Protein AF-A0A5K1HB16-F1 (afdb_monomer)

Sequence (96 aa):
PRHHLHVRPDHLGQDLHDAGRQGHRGHHSILPQGHFQKLAATASLSISYLEIYNEQINDLLQEGAVNLKIVDEQVVGLSQCPVRDIEEALDLLQEG

Nearest PDB structures (foldseek):
  7a40-assembly1_A  TM=9.386E-01  e=5.947E-03  Caenorhabditis elegans

Mean predicted aligned error: 15.97 Å

Solvent-accessible surface area (backbone atoms only — not comparable to full-atom values): 6867 Å² total; per-residue (Å²): 142,85,82,85,89,84,88,81,90,82,85,82,83,88,83,89,83,91,79,82,90,81,94,72,96,68,86,77,79,80,69,81,81,82,77,83,68,84,66,57,99,83,65,85,48,65,50,67,53,70,49,78,54,95,92,30,33,29,38,41,82,40,92,88,48,59,64,47,46,78,54,95,94,35,63,56,88,60,63,72,47,74,41,95,50,70,65,60,47,52,51,56,66,70,75,77

Structure (mmCIF, N/CA/C/O backbone):
data_AF-A0A5K1HB16-F1
#
_entry.id   AF-A0A5K1HB16-F1
#
loop_
_atom_site.group_PDB
_atom_site.id
_atom_site.type_symbol
_atom_site.label_atom_id
_atom_site.label_alt_id
_atom_site.label_comp_id
_atom_site.label_asym_id
_atom_site.label_entity_id
_atom_site.label_seq_id
_atom_site.pdbx_PDB_ins_code
_atom_site.Cartn_x
_atom_site.Cartn_y
_atom_site.Cartn_z
_atom_site.occupancy
_atom_site.B_iso_or_equiv
_atom_site.auth_seq_id
_atom_site.auth_comp_id
_atom_site.auth_asym_id
_atom_site.auth_atom_id
_atom_site.pdbx_PDB_model_num
ATOM 1 N N . PRO A 1 1 ? 3.018 -41.111 0.424 1.00 41.19 1 PRO A N 1
ATOM 2 C CA . PRO A 1 1 ? 4.103 -40.307 -0.190 1.00 41.19 1 PRO A CA 1
ATOM 3 C C . PRO A 1 1 ? 4.153 -38.905 0.442 1.00 41.19 1 PRO A C 1
ATOM 5 O O . PRO A 1 1 ? 3.306 -38.067 0.161 1.00 41.19 1 PRO A O 1
ATOM 8 N N . ARG A 1 2 ? 5.082 -38.711 1.385 1.00 36.62 2 ARG A N 1
ATOM 9 C CA . ARG A 1 2 ? 5.346 -37.458 2.109 1.00 36.62 2 ARG A CA 1
ATOM 10 C C . ARG A 1 2 ? 6.675 -36.898 1.620 1.00 36.62 2 ARG A C 1
ATOM 12 O O . ARG A 1 2 ? 7.640 -37.650 1.655 1.00 36.62 2 ARG A O 1
ATOM 19 N N . HIS A 1 3 ? 6.748 -35.604 1.323 1.00 37.34 3 HIS A N 1
ATOM 20 C CA . HIS A 1 3 ? 8.000 -34.850 1.404 1.00 37.34 3 HIS A CA 1
ATOM 21 C C . HIS A 1 3 ? 7.716 -33.467 2.008 1.00 37.34 3 HIS A C 1
ATOM 23 O O . HIS A 1 3 ? 7.270 -32.550 1.331 1.00 37.34 3 HIS A O 1
ATOM 29 N N . HIS A 1 4 ? 7.929 -33.362 3.322 1.00 37.47 4 HIS A N 1
ATOM 30 C CA . HIS A 1 4 ? 8.312 -32.116 3.982 1.00 37.47 4 HIS A CA 1
ATOM 31 C C . HIS A 1 4 ? 9.782 -31.860 3.642 1.00 37.47 4 HIS A C 1
ATOM 33 O O . HIS A 1 4 ? 10.593 -32.776 3.793 1.00 37.47 4 HIS A O 1
ATOM 39 N N . LEU A 1 5 ? 10.136 -30.638 3.244 1.00 32.09 5 LEU A N 1
ATOM 40 C CA . LEU A 1 5 ? 11.519 -30.178 3.320 1.00 32.09 5 LEU A CA 1
ATOM 41 C C . LEU A 1 5 ? 11.631 -29.187 4.478 1.00 32.09 5 LEU A C 1
ATOM 43 O O . LEU A 1 5 ? 11.155 -28.060 4.415 1.00 32.09 5 LEU A O 1
ATOM 47 N N . HIS A 1 6 ? 12.236 -29.676 5.555 1.00 33.69 6 HIS A N 1
ATOM 48 C CA . HIS A 1 6 ? 12.649 -28.934 6.735 1.00 33.69 6 HIS A CA 1
ATOM 49 C C . HIS A 1 6 ? 14.135 -28.625 6.548 1.00 33.69 6 HIS A C 1
ATOM 51 O O . HIS A 1 6 ? 14.922 -29.559 6.406 1.00 33.69 6 HIS A O 1
ATOM 57 N N . VAL A 1 7 ? 14.537 -27.355 6.536 1.00 37.59 7 VAL A N 1
ATOM 58 C CA . VAL A 1 7 ? 15.961 -26.983 6.533 1.00 37.59 7 VAL A CA 1
ATOM 59 C C . VAL A 1 7 ? 16.247 -26.188 7.800 1.00 37.59 7 VAL A C 1
ATOM 61 O O . VAL A 1 7 ? 15.815 -25.050 7.949 1.00 37.59 7 VAL A O 1
ATOM 64 N N . ARG A 1 8 ? 16.955 -26.831 8.731 1.00 32.69 8 ARG A N 1
ATOM 65 C CA . ARG A 1 8 ? 17.658 -26.192 9.849 1.00 32.69 8 ARG A CA 1
ATOM 66 C C . ARG A 1 8 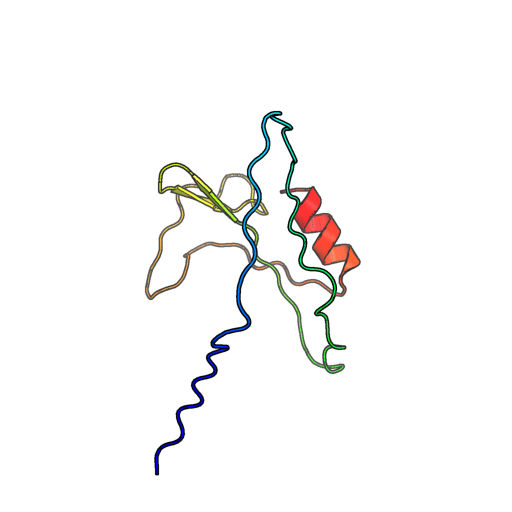? 19.130 -26.051 9.474 1.00 32.69 8 ARG A C 1
ATOM 68 O O . ARG A 1 8 ? 19.682 -27.017 8.948 1.00 32.69 8 ARG A O 1
ATOM 75 N N . PRO A 1 9 ? 19.796 -24.951 9.839 1.00 43.03 9 PRO A N 1
ATOM 76 C CA . PRO A 1 9 ? 21.229 -24.955 10.054 1.00 43.03 9 PRO A CA 1
ATOM 77 C C . PRO A 1 9 ? 21.509 -24.982 11.562 1.00 43.03 9 PRO A C 1
ATOM 79 O O . PRO A 1 9 ? 21.232 -24.025 12.279 1.00 43.03 9 PRO A O 1
ATOM 82 N N . ASP A 1 10 ? 22.051 -26.103 12.030 1.00 40.62 10 ASP A N 1
ATOM 83 C CA . ASP A 1 10 ? 22.614 -26.267 13.365 1.00 40.62 10 ASP A CA 1
ATOM 84 C C . ASP A 1 10 ? 24.155 -26.150 13.275 1.00 40.62 10 ASP A C 1
ATOM 86 O O . ASP A 1 10 ? 24.799 -26.958 12.614 1.00 40.62 10 ASP A O 1
ATOM 90 N N . HIS A 1 11 ? 24.700 -25.162 13.998 1.00 41.47 11 HIS A N 1
ATOM 91 C CA . HIS A 1 11 ? 26.008 -25.126 14.683 1.00 41.47 11 HIS A CA 1
ATOM 92 C C . HIS A 1 11 ? 27.337 -24.981 13.902 1.00 41.47 11 HIS A C 1
ATOM 94 O O . HIS A 1 11 ? 27.890 -25.946 13.381 1.00 41.47 11 HIS A O 1
ATOM 100 N N . LEU A 1 12 ? 27.975 -23.811 14.069 1.00 45.44 12 LEU A N 1
ATOM 101 C CA . LEU A 1 12 ? 29.417 -23.687 14.350 1.00 45.44 12 LEU A CA 1
ATOM 102 C C . LEU A 1 12 ? 29.608 -22.761 15.571 1.00 45.44 12 LEU A C 1
ATOM 104 O O . LEU A 1 12 ? 28.963 -21.718 15.663 1.00 45.44 12 LEU A O 1
ATOM 108 N N . GLY A 1 13 ? 30.417 -23.217 16.535 1.00 34.50 13 GLY A N 1
ATOM 109 C CA . GLY A 1 13 ? 30.604 -22.657 17.883 1.00 34.50 13 GLY A CA 1
ATOM 110 C C . GLY A 1 13 ? 31.375 -21.331 17.945 1.00 34.50 13 GLY A C 1
ATOM 111 O O . GLY A 1 13 ? 32.074 -20.970 17.008 1.00 34.50 13 GLY A O 1
ATOM 112 N N . GLN A 1 14 ? 31.087 -20.546 18.991 1.00 42.09 14 GLN A N 1
ATOM 113 C CA . GLN A 1 14 ? 31.980 -20.182 20.114 1.00 42.09 14 GLN A CA 1
ATOM 114 C C . GLN A 1 14 ? 33.116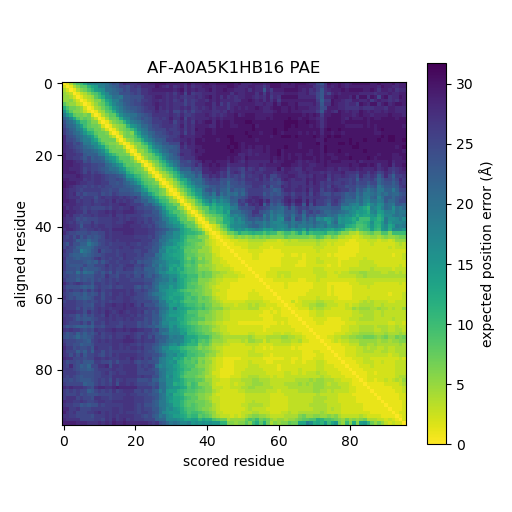 -19.210 19.759 1.00 42.09 14 GLN A C 1
ATOM 116 O O . GLN A 1 14 ? 34.075 -19.603 19.117 1.00 42.09 14 GLN A O 1
ATOM 121 N N . ASP A 1 15 ? 33.014 -17.969 20.254 1.00 38.31 15 ASP A N 1
ATOM 122 C CA . ASP A 1 15 ? 33.984 -17.424 21.213 1.00 38.31 15 ASP A CA 1
ATOM 123 C C . ASP A 1 15 ? 33.429 -16.175 21.924 1.00 38.31 15 ASP A C 1
ATOM 125 O O . ASP A 1 15 ? 32.778 -15.308 21.341 1.00 38.31 15 ASP A O 1
ATOM 129 N N . LEU A 1 16 ? 33.653 -16.156 23.237 1.00 48.69 16 LEU A N 1
ATOM 130 C CA . LEU A 1 16 ? 33.386 -15.078 24.186 1.00 48.69 16 LEU A CA 1
ATOM 131 C C . LEU A 1 16 ? 34.294 -13.878 23.863 1.00 48.69 16 LEU A C 1
ATOM 133 O O . LEU A 1 16 ? 35.457 -14.101 23.556 1.00 48.69 16 LEU A O 1
ATOM 137 N N . HIS A 1 17 ? 33.825 -12.638 24.037 1.00 45.38 17 HIS A N 1
ATOM 138 C CA . HIS A 1 17 ? 34.594 -11.538 24.644 1.00 45.38 17 HIS A CA 1
ATOM 139 C C . HIS A 1 17 ? 33.670 -10.345 24.9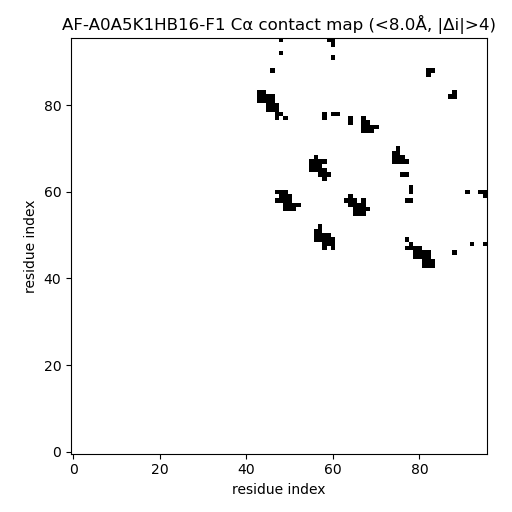46 1.00 45.38 17 HIS A C 1
ATOM 141 O O . HIS A 1 17 ? 32.918 -9.866 24.100 1.00 45.38 17 HIS A O 1
ATOM 147 N N . ASP A 1 18 ? 33.739 -9.911 26.199 1.00 42.47 18 ASP A N 1
ATOM 148 C CA . ASP A 1 18 ? 33.042 -8.784 26.808 1.00 42.47 18 ASP A CA 1
ATOM 149 C C . ASP A 1 18 ? 33.808 -7.478 26.530 1.00 42.47 18 ASP A C 1
ATOM 151 O O . ASP A 1 18 ? 35.018 -7.432 26.757 1.00 42.47 18 ASP A O 1
ATOM 155 N N . ALA A 1 19 ? 33.125 -6.433 26.046 1.00 37.28 19 ALA A N 1
ATOM 156 C CA . ALA A 1 19 ? 33.558 -5.035 26.160 1.00 37.28 19 ALA A CA 1
ATOM 157 C C . ALA A 1 19 ? 32.454 -4.055 25.705 1.00 37.28 19 ALA A C 1
ATOM 159 O O . ALA A 1 19 ? 32.271 -3.788 24.524 1.00 37.28 19 ALA A O 1
ATOM 160 N N . GLY A 1 20 ? 31.750 -3.484 26.684 1.00 32.97 20 GLY A N 1
ATOM 161 C CA . GLY A 1 20 ? 31.507 -2.043 26.819 1.00 32.97 20 GLY A CA 1
ATOM 162 C C . GLY A 1 20 ? 31.015 -1.194 25.630 1.00 32.97 20 GLY A C 1
ATOM 163 O O . GLY A 1 20 ? 31.772 -0.850 24.736 1.00 32.97 20 GLY A O 1
ATOM 164 N N . ARG A 1 21 ? 29.832 -0.594 25.845 1.00 40.06 21 ARG A N 1
ATOM 165 C CA . ARG A 1 21 ? 29.552 0.848 25.647 1.00 40.06 21 ARG A CA 1
ATOM 166 C C . ARG A 1 21 ? 29.619 1.382 24.202 1.00 40.06 21 ARG A C 1
ATOM 168 O O . ARG A 1 21 ? 30.679 1.740 23.718 1.00 40.06 21 ARG A O 1
ATOM 175 N N . GLN A 1 22 ? 28.450 1.668 23.626 1.00 39.91 22 GLN A N 1
ATOM 176 C CA . GLN A 1 22 ? 27.994 3.024 23.252 1.00 39.91 22 GLN A CA 1
ATOM 177 C C . GLN A 1 22 ? 26.742 2.921 22.374 1.00 39.91 22 GLN A C 1
ATOM 179 O O . GLN A 1 22 ? 26.694 2.171 21.405 1.00 39.91 22 GLN A O 1
ATOM 184 N N . GLY A 1 23 ? 25.706 3.669 22.756 1.00 44.25 23 GLY A N 1
ATOM 185 C CA . GLY A 1 23 ? 24.492 3.792 21.969 1.00 44.25 23 GLY A CA 1
ATOM 186 C C . GLY A 1 23 ? 24.771 4.541 20.676 1.00 44.25 23 GLY A C 1
ATOM 187 O O . GLY A 1 23 ? 25.263 5.664 20.704 1.00 44.25 23 GLY A O 1
ATOM 188 N N . HIS A 1 24 ? 24.374 3.945 19.562 1.00 36.91 24 HIS A N 1
ATOM 189 C CA . HIS A 1 24 ? 24.141 4.671 18.330 1.00 36.91 24 HIS A CA 1
ATOM 190 C C . HIS A 1 24 ? 22.807 4.222 17.751 1.00 36.91 24 HIS A C 1
ATOM 192 O O . HIS A 1 24 ? 22.606 3.058 17.416 1.00 36.91 24 HIS A O 1
ATOM 198 N N . ARG A 1 25 ? 21.885 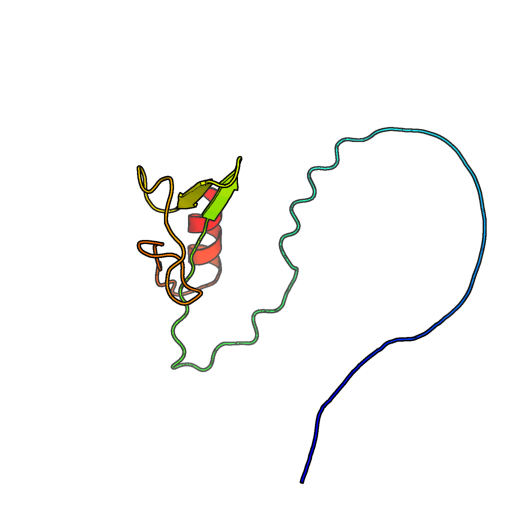5.189 17.676 1.00 46.84 25 ARG A N 1
ATOM 199 C CA . ARG A 1 25 ? 20.719 5.171 16.795 1.00 46.84 25 ARG A CA 1
ATOM 200 C C . ARG A 1 25 ? 21.204 4.832 15.385 1.00 46.84 25 ARG A C 1
ATOM 202 O O . ARG A 1 25 ? 21.718 5.701 14.690 1.00 46.84 25 ARG A O 1
ATOM 209 N N . GLY A 1 26 ? 21.062 3.575 14.993 1.00 32.53 26 GLY A N 1
ATOM 210 C CA . GLY A 1 26 ? 21.156 3.147 13.608 1.00 32.53 26 GLY A CA 1
ATOM 211 C C . GLY A 1 26 ? 19.742 2.976 13.090 1.00 32.53 26 GLY A C 1
ATOM 212 O O . GLY A 1 26 ? 19.051 2.047 13.499 1.00 32.53 26 GLY A O 1
ATOM 213 N N . HIS A 1 27 ? 19.298 3.889 12.231 1.00 46.44 27 HIS A N 1
ATOM 214 C CA . HIS A 1 27 ? 18.146 3.656 11.371 1.00 46.44 27 HIS A CA 1
ATOM 215 C C . HIS A 1 27 ? 18.489 2.445 10.496 1.00 46.44 27 HIS A C 1
ATOM 217 O O . HIS A 1 27 ? 19.215 2.564 9.512 1.00 46.44 27 HIS A O 1
ATOM 223 N N . HIS A 1 28 ? 18.043 1.259 10.902 1.00 37.75 28 HIS A N 1
ATOM 224 C CA . HIS A 1 28 ? 18.120 0.071 10.068 1.00 37.75 28 HIS A CA 1
ATOM 225 C C . HIS A 1 28 ? 17.017 0.180 9.014 1.00 37.75 28 HIS A C 1
ATOM 227 O O . HIS A 1 28 ? 15.929 -0.363 9.178 1.00 37.75 28 HIS A O 1
ATOM 233 N N . SER A 1 29 ? 17.306 0.886 7.922 1.00 38.81 29 SER A N 1
ATOM 234 C CA . SER A 1 29 ? 16.622 0.644 6.655 1.00 38.81 29 SER A CA 1
ATOM 235 C C . SER A 1 29 ? 17.030 -0.753 6.194 1.00 38.81 29 SER A C 1
ATOM 237 O O . SER A 1 29 ? 18.041 -0.931 5.517 1.00 38.81 29 SER A O 1
ATOM 239 N N . ILE A 1 30 ? 16.284 -1.770 6.623 1.00 47.44 30 ILE A N 1
ATOM 240 C CA . ILE A 1 30 ? 16.401 -3.120 6.075 1.00 47.44 30 ILE A CA 1
ATOM 241 C C . ILE A 1 30 ? 15.657 -3.104 4.739 1.00 47.44 30 ILE A C 1
ATOM 243 O O . ILE A 1 30 ? 14.542 -3.598 4.631 1.00 47.44 30 ILE A O 1
ATOM 247 N N . LEU A 1 31 ? 16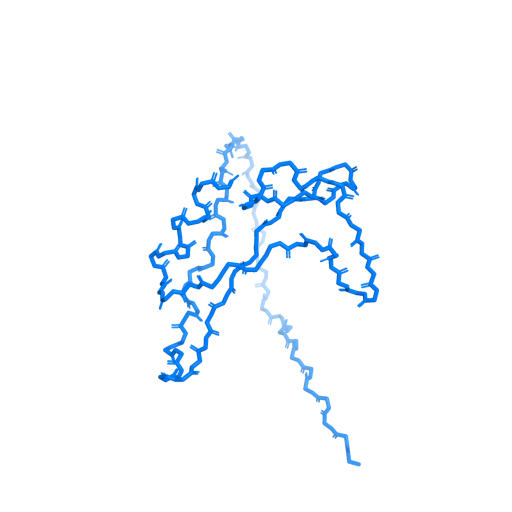.255 -2.491 3.717 1.00 43.66 31 LEU A N 1
ATOM 248 C CA . LEU A 1 31 ? 15.893 -2.826 2.346 1.00 43.66 31 LEU A CA 1
ATOM 249 C C . LEU A 1 31 ? 16.614 -4.144 2.034 1.00 43.66 31 LEU A C 1
ATOM 251 O O . LEU A 1 31 ? 17.850 -4.164 2.059 1.00 43.66 31 LEU A O 1
ATOM 255 N N . PRO A 1 32 ? 15.901 -5.263 1.811 1.00 46.00 32 PRO A N 1
ATOM 256 C CA . PRO A 1 32 ? 16.549 -6.521 1.479 1.00 46.00 32 PRO A CA 1
ATOM 257 C C . PRO A 1 32 ? 17.322 -6.351 0.169 1.00 46.00 32 PRO A C 1
ATOM 259 O O . PRO A 1 32 ? 16.750 -6.142 -0.900 1.00 46.00 32 PRO A O 1
ATOM 262 N N . GLN A 1 33 ? 18.650 -6.417 0.267 1.00 45.94 33 GLN A N 1
ATOM 263 C CA . GLN A 1 33 ? 19.537 -6.416 -0.885 1.00 45.94 33 GLN A CA 1
ATOM 264 C C . GLN A 1 33 ? 19.236 -7.645 -1.755 1.00 45.94 33 GLN A C 1
ATOM 266 O O . GLN A 1 33 ? 19.445 -8.778 -1.337 1.00 45.94 33 GLN A O 1
ATOM 271 N N . GLY A 1 34 ? 18.768 -7.394 -2.979 1.00 48.72 34 GLY A N 1
ATOM 272 C CA . GLY A 1 34 ? 19.002 -8.251 -4.142 1.00 48.72 34 GLY A CA 1
ATOM 273 C C . GLY A 1 34 ? 18.313 -9.617 -4.160 1.00 48.72 34 GLY A C 1
ATOM 274 O O . GLY A 1 34 ? 18.989 -10.636 -4.133 1.00 48.72 34 GLY A O 1
ATOM 275 N N . HIS A 1 35 ? 16.988 -9.653 -4.333 1.00 48.62 35 HIS A N 1
ATOM 276 C CA . HIS A 1 35 ? 16.266 -10.887 -4.691 1.00 48.62 35 HIS A CA 1
ATOM 277 C C . HIS A 1 35 ? 15.244 -10.711 -5.828 1.00 48.62 35 HIS A C 1
ATOM 279 O O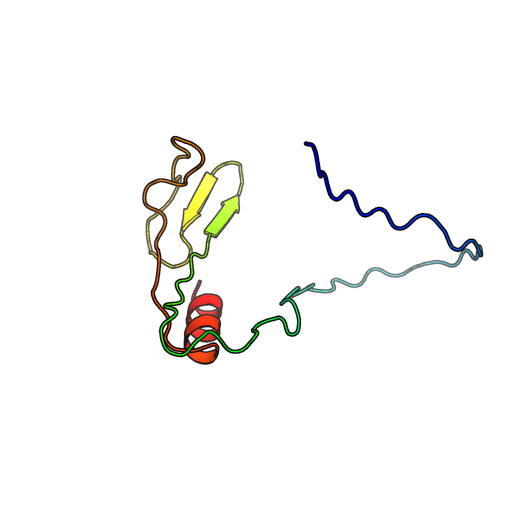 . HIS A 1 35 ? 14.345 -11.532 -5.984 1.00 48.62 35 HIS A O 1
ATOM 285 N N . PHE A 1 36 ? 15.382 -9.693 -6.680 1.00 54.69 36 PHE A N 1
ATOM 286 C CA . PHE A 1 36 ? 14.581 -9.624 -7.904 1.00 54.69 36 PHE A CA 1
ATOM 287 C C . PHE A 1 36 ? 15.235 -10.479 -8.993 1.00 54.69 36 PHE A C 1
ATOM 289 O O . PHE A 1 36 ? 15.982 -10.000 -9.845 1.00 54.69 36 PHE A O 1
ATOM 296 N N . GLN A 1 37 ? 14.976 -11.790 -8.944 1.00 54.72 37 GLN A N 1
ATOM 297 C CA . GLN A 1 37 ? 15.144 -12.639 -10.121 1.00 54.72 37 GLN A CA 1
ATOM 298 C C . GLN A 1 37 ? 14.299 -12.046 -11.245 1.00 54.72 37 GLN A C 1
ATOM 300 O O . GLN A 1 37 ? 13.138 -11.710 -11.028 1.00 54.72 37 GLN A O 1
ATOM 305 N N . LYS A 1 38 ? 14.905 -11.909 -12.430 1.00 55.50 38 LYS A N 1
ATOM 306 C CA . LYS A 1 38 ? 14.259 -11.447 -13.660 1.00 55.50 38 LYS A CA 1
ATOM 307 C C . LYS A 1 38 ? 12.893 -12.120 -13.790 1.00 55.50 38 LYS A C 1
ATOM 309 O O . LYS A 1 38 ? 12.820 -13.309 -14.100 1.00 55.50 38 LYS A O 1
ATOM 314 N N . LEU A 1 39 ? 11.836 -11.363 -13.502 1.00 60.06 39 LEU A N 1
ATOM 315 C CA . LEU A 1 39 ? 10.466 -11.814 -13.673 1.00 60.06 39 LEU A CA 1
ATOM 316 C C . LEU A 1 39 ? 10.329 -12.289 -15.124 1.00 60.06 39 LEU A C 1
ATOM 318 O O . LEU A 1 39 ? 10.869 -11.668 -16.047 1.00 60.06 39 LEU A O 1
ATOM 322 N N . ALA A 1 40 ? 9.686 -13.441 -15.327 1.00 61.56 40 ALA A N 1
ATOM 323 C CA . ALA A 1 40 ? 9.371 -13.902 -16.673 1.00 61.56 40 ALA A CA 1
ATOM 324 C C . ALA A 1 40 ? 8.675 -12.756 -17.423 1.00 61.56 40 ALA A C 1
ATOM 326 O O . ALA A 1 40 ? 7.925 -12.002 -16.808 1.00 61.56 40 ALA A O 1
ATOM 327 N N . ALA A 1 41 ? 8.896 -12.625 -18.733 1.00 63.56 41 ALA A N 1
ATOM 328 C CA . ALA A 1 41 ? 8.396 -11.496 -19.531 1.00 63.56 41 ALA A CA 1
ATOM 329 C C . ALA A 1 41 ? 6.861 -11.287 -19.477 1.00 63.56 41 ALA A C 1
ATOM 331 O O . ALA A 1 41 ? 6.355 -10.314 -20.023 1.00 63.56 41 ALA A O 1
ATOM 332 N N . THR A 1 42 ? 6.125 -12.200 -18.841 1.00 68.00 42 THR A N 1
ATOM 333 C CA . THR A 1 42 ? 4.671 -12.194 -18.661 1.00 68.00 42 THR A CA 1
ATOM 334 C C . THR A 1 42 ? 4.217 -12.024 -17.207 1.00 68.00 42 THR A C 1
ATOM 336 O O . THR A 1 42 ? 3.021 -12.106 -16.949 1.00 68.00 42 THR A O 1
ATOM 339 N N . ALA A 1 43 ? 5.123 -11.873 -16.240 1.00 79.25 43 ALA A N 1
ATOM 340 C CA . ALA A 1 43 ? 4.746 -11.739 -14.837 1.00 79.25 43 ALA A CA 1
ATOM 341 C C . ALA A 1 43 ? 4.450 -10.272 -14.498 1.00 79.25 43 ALA A C 1
ATOM 343 O O . ALA A 1 43 ? 5.276 -9.394 -14.737 1.00 79.25 43 ALA A O 1
ATOM 344 N N . SER A 1 44 ? 3.267 -10.020 -13.937 1.00 83.44 44 SER A N 1
ATOM 345 C CA . SER A 1 44 ? 2.884 -8.727 -13.369 1.00 83.44 44 SER A CA 1
ATOM 346 C C . SER A 1 44 ? 3.351 -8.633 -11.920 1.00 83.44 44 SER A C 1
ATOM 348 O O . SER A 1 44 ? 3.158 -9.580 -11.154 1.00 83.44 44 SER A O 1
ATOM 350 N N . LEU A 1 45 ? 3.919 -7.491 -11.540 1.00 88.81 45 LEU A N 1
ATOM 351 C CA . LEU A 1 45 ? 4.291 -7.179 -10.166 1.00 88.81 45 LEU A CA 1
ATOM 352 C C . LEU A 1 45 ? 3.330 -6.124 -9.612 1.00 88.81 45 LEU A C 1
ATOM 354 O O . LEU A 1 45 ? 3.012 -5.155 -10.298 1.00 88.81 45 LEU A O 1
ATOM 358 N N . SER A 1 46 ? 2.897 -6.314 -8.370 1.00 93.00 46 SER A N 1
ATOM 359 C CA . SER A 1 46 ? 2.129 -5.325 -7.615 1.00 93.00 46 SER A CA 1
ATOM 360 C C . SER A 1 46 ? 2.685 -5.220 -6.203 1.00 93.00 46 SER A C 1
ATOM 362 O O . SER A 1 46 ? 3.222 -6.197 -5.674 1.00 93.00 46 SER A O 1
ATOM 364 N N . ILE A 1 47 ? 2.547 -4.045 -5.597 1.00 94.75 47 ILE A N 1
ATOM 365 C CA . ILE A 1 47 ? 3.041 -3.740 -4.256 1.00 94.75 47 ILE A CA 1
ATOM 366 C C . ILE A 1 47 ? 1.896 -3.223 -3.393 1.00 94.75 47 ILE A C 1
ATOM 368 O O . ILE A 1 47 ? 1.022 -2.494 -3.858 1.00 94.75 47 ILE A O 1
ATOM 372 N N . SER A 1 48 ? 1.940 -3.60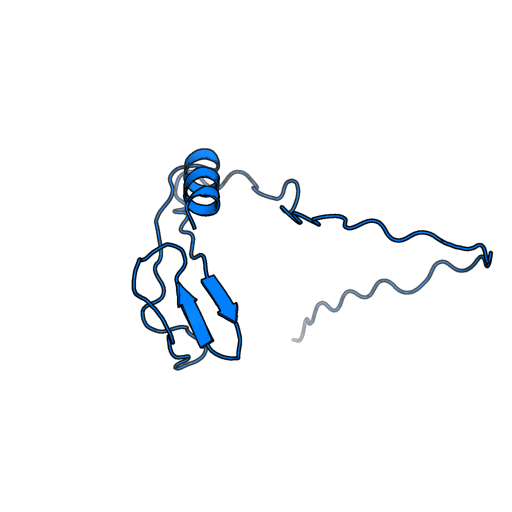9 -2.124 1.00 95.94 48 SER A N 1
ATOM 373 C CA . SER A 1 48 ? 1.148 -3.032 -1.045 1.00 95.94 48 SER A CA 1
ATOM 374 C C . SER A 1 48 ? 2.112 -2.547 0.027 1.00 95.94 48 SER A C 1
ATOM 376 O O . SER A 1 48 ? 3.084 -3.246 0.330 1.00 95.94 48 SER A O 1
ATOM 378 N N . TYR A 1 49 ? 1.841 -1.385 0.615 1.00 96.88 49 TYR A N 1
ATOM 379 C CA . TYR A 1 49 ? 2.648 -0.845 1.702 1.00 96.88 49 TYR A CA 1
ATOM 380 C C . TYR A 1 49 ? 1.741 -0.387 2.841 1.00 96.88 49 TYR A C 1
ATOM 382 O O . TYR A 1 49 ? 0.773 0.337 2.626 1.00 96.88 49 TYR A O 1
ATOM 390 N N . LEU A 1 50 ? 2.015 -0.883 4.045 1.00 97.31 50 LEU A N 1
ATOM 391 C CA . LEU A 1 50 ? 1.188 -0.646 5.222 1.00 97.31 50 LEU A CA 1
ATOM 392 C C . LEU A 1 50 ? 2.048 -0.442 6.459 1.00 97.31 50 LEU A C 1
ATOM 394 O O . LEU A 1 50 ? 3.160 -0.970 6.556 1.00 97.31 50 LEU A O 1
ATOM 398 N N . GLU A 1 51 ? 1.472 0.243 7.436 1.00 97.00 51 GLU A N 1
ATOM 399 C CA . GLU A 1 51 ? 1.964 0.274 8.805 1.00 97.00 51 GLU A CA 1
ATOM 400 C C . GLU A 1 51 ? 1.011 -0.469 9.743 1.00 97.00 51 GLU A C 1
ATOM 402 O O . GLU A 1 51 ? -0.206 -0.520 9.538 1.00 97.00 51 GLU A O 1
ATOM 407 N N . ILE A 1 52 ? 1.582 -1.039 10.805 1.00 97.56 52 ILE A N 1
ATOM 408 C CA . ILE A 1 52 ? 0.822 -1.561 11.937 1.00 97.56 52 ILE A CA 1
ATOM 409 C C . ILE A 1 52 ? 1.274 -0.796 13.171 1.00 97.56 52 ILE A C 1
ATOM 411 O O . ILE A 1 52 ? 2.376 -1.010 13.680 1.00 97.56 52 ILE A O 1
ATOM 415 N N . TYR A 1 53 ? 0.414 0.091 13.657 1.00 97.00 53 TYR A N 1
ATOM 416 C CA . TYR A 1 53 ? 0.680 0.905 14.833 1.00 97.00 53 TYR A CA 1
ATOM 417 C C . TYR A 1 53 ? -0.500 0.834 15.794 1.00 97.00 53 TYR A C 1
ATOM 419 O O . TYR A 1 53 ? -1.644 1.045 15.405 1.00 97.00 53 TYR A O 1
ATOM 427 N N . ASN A 1 54 ? -0.226 0.528 17.065 1.00 96.94 54 ASN A N 1
ATOM 428 C CA . ASN A 1 54 ? -1.254 0.396 18.103 1.00 96.94 54 ASN A CA 1
ATOM 429 C C . ASN A 1 54 ? -2.429 -0.520 17.68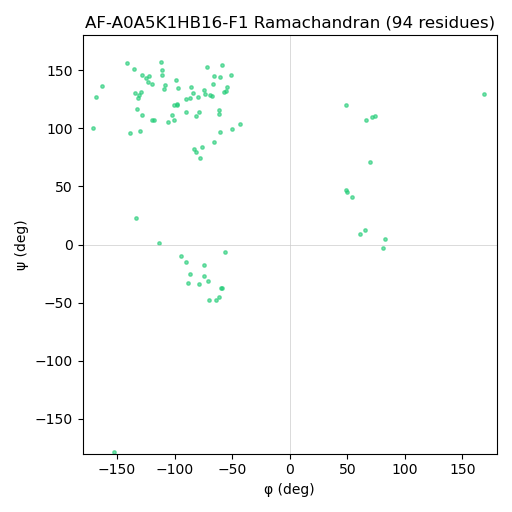7 1.00 96.94 54 ASN A C 1
ATOM 431 O O . ASN A 1 54 ? -3.594 -0.157 17.833 1.00 96.94 54 ASN A O 1
ATOM 435 N N . GLU A 1 55 ? -2.102 -1.682 17.107 1.00 96.25 55 GLU A N 1
ATOM 436 C CA . GLU A 1 55 ? -3.059 -2.671 16.572 1.00 96.25 55 GLU A CA 1
ATOM 437 C C . GLU A 1 55 ? -3.957 -2.163 15.424 1.00 96.25 55 GLU A C 1
ATOM 439 O O . GLU A 1 55 ? -4.872 -2.864 14.994 1.00 96.25 55 GLU A O 1
ATOM 444 N N . GLN A 1 56 ? -3.690 -0.970 14.889 1.00 97.44 56 GLN A N 1
ATOM 445 C CA . GLN A 1 56 ? -4.354 -0.435 13.705 1.00 97.44 56 GLN A CA 1
ATOM 446 C C . GLN A 1 56 ? -3.497 -0.698 12.474 1.00 97.44 56 GLN A C 1
ATOM 448 O O . GLN A 1 56 ? -2.287 -0.480 12.496 1.00 97.44 56 GLN A O 1
ATOM 453 N N . ILE A 1 57 ? -4.141 -1.172 11.410 1.00 98.06 57 ILE A N 1
ATOM 454 C CA . ILE A 1 57 ? -3.525 -1.368 10.099 1.00 98.06 57 ILE A CA 1
ATOM 455 C C . ILE A 1 57 ? -3.888 -0.157 9.249 1.00 98.06 57 ILE A C 1
ATOM 457 O O . ILE A 1 57 ? -5.076 0.085 9.027 1.00 98.06 57 ILE A O 1
ATOM 461 N N . ASN A 1 58 ? -2.891 0.584 8.778 1.00 97.56 58 ASN A N 1
ATOM 462 C CA . ASN A 1 58 ? -3.094 1.733 7.901 1.00 97.56 58 ASN A CA 1
ATOM 463 C C . ASN A 1 58 ? -2.371 1.492 6.578 1.00 97.56 58 ASN A C 1
ATOM 465 O O . ASN A 1 58 ? -1.254 0.976 6.558 1.00 97.56 58 ASN A O 1
ATOM 469 N N . ASP A 1 59 ? -3.027 1.842 5.483 1.00 97.44 59 ASP A N 1
ATOM 470 C CA . ASP A 1 59 ? -2.436 1.832 4.152 1.00 97.44 59 ASP A CA 1
ATOM 471 C C . ASP A 1 59 ? -1.593 3.094 3.963 1.00 97.44 59 ASP A C 1
ATOM 473 O O . ASP A 1 59 ? -2.080 4.203 4.185 1.00 97.44 59 ASP A O 1
ATOM 477 N N . LEU A 1 60 ? -0.333 2.922 3.571 1.00 96.81 60 LEU A N 1
ATOM 478 C CA . LEU A 1 60 ? 0.596 4.033 3.359 1.00 96.81 60 LEU A CA 1
ATOM 479 C C . LEU A 1 60 ? 0.562 4.561 1.918 1.00 96.81 60 LEU A C 1
ATOM 481 O O . LEU A 1 60 ? 1.036 5.660 1.665 1.00 96.81 60 LEU A O 1
ATOM 485 N N . LEU A 1 61 ? -0.024 3.818 0.972 1.00 95.12 61 LEU A N 1
ATOM 486 C CA . LEU A 1 61 ? -0.145 4.241 -0.431 1.00 95.12 61 LEU A CA 1
ATOM 487 C C . LEU A 1 61 ? -1.487 4.921 -0.727 1.00 95.12 61 LEU A C 1
ATOM 489 O O . LEU A 1 61 ? -1.675 5.477 -1.810 1.00 95.12 61 LEU A O 1
ATOM 493 N N . GLN A 1 62 ? -2.440 4.866 0.207 1.00 94.00 62 GLN A N 1
ATOM 494 C CA . GLN A 1 62 ? -3.757 5.473 0.054 1.00 94.00 62 GLN A CA 1
ATOM 495 C C . GLN A 1 62 ? -4.102 6.372 1.242 1.00 94.00 62 GLN A C 1
ATOM 497 O O . GLN A 1 62 ? -4.410 5.911 2.341 1.00 94.00 62 GLN A O 1
ATOM 502 N N . GLU A 1 63 ? -4.151 7.681 0.992 1.00 92.12 63 GLU A N 1
ATOM 503 C CA . GLU A 1 63 ? -4.524 8.661 2.010 1.00 92.12 63 GLU A CA 1
ATOM 504 C C . GLU A 1 63 ? -5.917 8.364 2.597 1.00 92.12 63 GLU A C 1
ATOM 506 O O . GLU A 1 63 ? -6.900 8.143 1.882 1.00 92.12 63 GLU A O 1
ATOM 511 N N . GLY A 1 64 ? -6.003 8.359 3.929 1.00 94.06 64 GLY A N 1
ATOM 512 C CA . GLY A 1 64 ? -7.250 8.150 4.666 1.00 94.06 64 GLY A CA 1
ATOM 513 C C . GLY A 1 64 ? -7.686 6.689 4.828 1.00 94.06 64 GLY A C 1
ATOM 514 O O . GLY A 1 64 ? -8.669 6.437 5.529 1.00 94.06 64 GLY A O 1
ATOM 515 N N . ALA A 1 65 ? -6.970 5.718 4.254 1.00 96.12 65 ALA A N 1
ATOM 516 C CA . ALA A 1 65 ? -7.237 4.295 4.458 1.00 96.12 65 ALA A CA 1
ATOM 517 C C . ALA A 1 65 ? -6.617 3.799 5.781 1.00 96.12 65 ALA A C 1
ATOM 519 O O . ALA A 1 65 ? -5.553 3.188 5.827 1.00 96.12 65 ALA A O 1
ATOM 520 N N . VAL A 1 66 ? -7.312 4.079 6.885 1.00 97.19 66 VAL A N 1
ATOM 521 C CA . VAL A 1 66 ? -6.874 3.760 8.255 1.00 97.19 66 VAL A CA 1
ATOM 522 C C . VAL A 1 66 ? -7.740 2.688 8.914 1.00 97.19 66 VAL A C 1
ATOM 524 O O . VAL A 1 66 ? -8.915 2.524 8.581 1.00 97.19 66 VAL A O 1
ATOM 527 N N . ASN A 1 67 ? -7.183 2.001 9.916 1.00 97.44 67 ASN A N 1
ATOM 528 C CA . ASN A 1 67 ? -7.876 0.984 10.720 1.00 97.44 67 ASN A CA 1
ATOM 529 C C . ASN A 1 67 ? -8.526 -0.135 9.874 1.00 97.44 67 ASN A C 1
ATOM 531 O O . ASN A 1 67 ? -9.646 -0.588 10.159 1.00 97.44 67 ASN A O 1
ATOM 535 N N . LEU A 1 68 ? -7.808 -0.576 8.837 1.00 98.00 68 LEU A N 1
ATOM 536 C CA . LEU A 1 68 ? -8.198 -1.678 7.966 1.00 98.00 68 LEU A CA 1
ATOM 537 C C . LEU A 1 68 ? -8.389 -2.973 8.766 1.00 98.00 68 LEU A C 1
ATOM 539 O O . LEU A 1 68 ? -7.825 -3.165 9.847 1.00 98.00 68 LEU A O 1
ATOM 543 N N . LYS A 1 69 ? -9.225 -3.872 8.239 1.00 98.00 69 LYS A N 1
ATOM 544 C CA . LYS A 1 69 ? -9.620 -5.113 8.921 1.00 98.00 69 LYS A CA 1
ATOM 545 C C . LYS A 1 69 ? -9.042 -6.332 8.234 1.00 98.00 69 LYS A C 1
ATOM 547 O O . LYS A 1 69 ? -8.955 -6.371 7.012 1.00 98.00 69 LYS A O 1
ATOM 552 N N . ILE A 1 70 ? -8.718 -7.343 9.035 1.00 97.25 70 ILE A N 1
ATOM 553 C CA . ILE A 1 70 ? -8.364 -8.668 8.535 1.00 97.25 70 ILE A CA 1
ATOM 554 C C . ILE A 1 70 ? -9.642 -9.503 8.432 1.00 97.25 70 ILE A C 1
ATOM 556 O O . ILE A 1 70 ? -10.368 -9.646 9.417 1.00 97.25 70 ILE A O 1
ATOM 560 N N . VAL A 1 71 ? -9.906 -10.054 7.251 1.00 97.88 71 VAL A N 1
ATOM 561 C CA . VAL A 1 71 ? -10.989 -11.003 6.968 1.00 97.88 71 VAL A CA 1
ATOM 562 C C . VAL A 1 71 ? -10.397 -12.130 6.131 1.00 97.88 71 VAL A C 1
ATOM 564 O O . VAL A 1 71 ? -9.697 -11.854 5.163 1.00 97.88 71 VAL A O 1
ATOM 567 N N . ASP A 1 72 ? -10.639 -13.383 6.519 1.00 95.62 72 ASP A N 1
ATOM 568 C CA . ASP A 1 72 ? -10.131 -14.570 5.810 1.00 95.62 72 ASP A CA 1
ATOM 569 C C . ASP A 1 72 ? -8.623 -14.491 5.496 1.00 95.62 72 ASP A C 1
ATOM 571 O O . ASP A 1 72 ? -8.184 -14.730 4.374 1.00 95.62 72 ASP A O 1
ATOM 575 N N . GLU A 1 73 ? -7.831 -14.110 6.506 1.00 94.56 73 GLU A N 1
ATOM 576 C CA . GLU A 1 73 ? -6.367 -13.945 6.421 1.00 94.56 73 GLU A CA 1
ATOM 577 C C . GLU A 1 73 ? -5.891 -12.818 5.478 1.00 94.56 73 GLU A C 1
ATOM 579 O O . GLU A 1 73 ? -4.699 -12.710 5.196 1.00 94.56 73 GLU A O 1
ATOM 584 N N . GLN A 1 74 ? -6.787 -11.931 5.030 1.00 94.25 74 GLN A N 1
ATOM 585 C CA . GLN A 1 74 ? -6.470 -10.813 4.135 1.00 94.25 74 GLN A CA 1
ATOM 586 C C . GLN A 1 74 ? -6.854 -9.462 4.735 1.00 94.25 74 GLN A C 1
ATOM 588 O O . GLN A 1 74 ? -7.874 -9.337 5.408 1.00 94.25 74 GLN A O 1
ATOM 593 N N . VAL A 1 75 ? -6.062 -8.423 4.454 1.00 96.62 75 VAL A N 1
ATOM 594 C CA . VAL A 1 75 ? -6.396 -7.041 4.827 1.00 96.62 75 VAL A CA 1
ATOM 595 C C . VAL A 1 75 ? -7.370 -6.470 3.797 1.00 96.62 75 VAL A C 1
ATOM 597 O O . VAL A 1 75 ? -7.012 -6.220 2.647 1.00 96.62 75 VAL A O 1
ATOM 600 N N . VAL A 1 76 ? -8.616 -6.263 4.206 1.00 97.00 76 VAL A N 1
ATOM 601 C CA . VAL A 1 76 ? -9.667 -5.738 3.333 1.00 97.00 76 VAL A CA 1
ATOM 602 C C . VAL A 1 76 ? -9.436 -4.254 3.083 1.00 97.00 76 VAL A C 1
ATOM 604 O O . VAL A 1 76 ? -9.296 -3.477 4.026 1.00 97.00 76 VAL A O 1
ATOM 607 N N . GLY A 1 77 ? -9.452 -3.866 1.808 1.00 95.56 77 GLY A N 1
ATOM 608 C CA . GLY A 1 77 ? -9.278 -2.475 1.392 1.00 95.56 77 GLY A CA 1
ATOM 609 C C . GLY A 1 77 ? -7.824 -2.014 1.306 1.00 95.56 77 GLY A C 1
ATOM 610 O O . GLY A 1 77 ? -7.611 -0.841 1.035 1.00 95.56 77 GLY A O 1
ATOM 611 N N . LEU A 1 78 ? -6.849 -2.911 1.506 1.00 97.44 78 LEU A N 1
ATOM 612 C CA . LEU A 1 78 ? -5.437 -2.613 1.276 1.00 97.44 78 LEU A CA 1
ATOM 613 C C . LEU A 1 78 ? -5.168 -2.441 -0.225 1.00 97.44 78 LEU A C 1
ATOM 615 O O . LEU A 1 78 ? -5.516 -3.309 -1.033 1.00 97.44 78 LEU A O 1
ATOM 619 N N . SER A 1 79 ? -4.528 -1.335 -0.579 1.00 96.12 79 SER A N 1
ATOM 620 C CA . SER A 1 79 ? -4.134 -0.994 -1.937 1.00 96.12 79 SER A CA 1
ATOM 621 C C . SER A 1 79 ? -3.172 -2.027 -2.528 1.00 96.12 79 SER A C 1
ATOM 623 O O . SER A 1 79 ? -2.326 -2.616 -1.851 1.00 96.12 79 SER A O 1
ATOM 625 N N . GLN A 1 80 ? -3.320 -2.268 -3.829 1.00 95.44 80 GLN A N 1
ATOM 626 C CA . GLN A 1 80 ? -2.412 -3.093 -4.621 1.00 95.44 80 GLN A CA 1
ATOM 627 C C . GLN A 1 80 ? -2.029 -2.302 -5.865 1.00 95.44 80 GLN A C 1
ATOM 629 O O . GLN A 1 80 ? -2.777 -2.253 -6.843 1.00 95.44 80 GLN A O 1
ATOM 634 N N . CYS A 1 81 ? -0.868 -1.661 -5.810 1.00 94.44 81 CYS A N 1
ATOM 635 C CA . CYS A 1 81 ? -0.370 -0.799 -6.868 1.00 94.44 81 CYS A CA 1
ATOM 636 C C . CYS A 1 81 ? 0.455 -1.633 -7.857 1.00 94.44 81 CYS A C 1
ATOM 638 O O . CYS A 1 81 ? 1.496 -2.168 -7.466 1.00 94.44 81 CYS A O 1
ATOM 640 N N . PRO A 1 82 ? 0.010 -1.804 -9.115 1.00 93.44 82 PRO A N 1
ATOM 641 C CA . PRO A 1 82 ? 0.817 -2.463 -10.131 1.00 93.44 82 PRO A CA 1
ATOM 642 C C . PRO A 1 82 ? 2.043 -1.607 -10.452 1.00 93.44 82 PRO A C 1
ATOM 644 O O . PRO A 1 82 ? 1.924 -0.394 -10.600 1.00 93.44 82 PRO A O 1
ATOM 647 N N . VAL A 1 83 ? 3.197 -2.249 -10.603 1.00 92.50 83 VAL A N 1
ATOM 648 C CA . VAL A 1 83 ? 4.469 -1.593 -10.933 1.00 92.50 83 VAL A CA 1
ATOM 649 C C . VAL A 1 83 ? 5.122 -2.279 -12.128 1.00 92.50 83 VAL A C 1
ATOM 651 O O . VAL A 1 83 ? 4.995 -3.492 -12.326 1.00 92.50 83 VAL A O 1
ATOM 654 N N . ARG A 1 84 ? 5.807 -1.498 -12.961 1.00 88.62 84 ARG A N 1
ATOM 655 C CA . ARG A 1 84 ? 6.462 -1.961 -14.195 1.00 88.62 84 ARG A CA 1
ATOM 656 C C . ARG A 1 84 ? 7.881 -2.438 -13.943 1.00 88.62 84 ARG A C 1
ATOM 658 O O . ARG A 1 84 ? 8.353 -3.354 -14.617 1.00 88.62 84 ARG A O 1
ATOM 665 N N . ASP A 1 85 ? 8.544 -1.814 -12.983 1.00 86.12 85 ASP A N 1
ATOM 666 C CA . ASP A 1 85 ? 9.929 -2.065 -12.632 1.00 86.12 85 ASP A CA 1
ATOM 667 C C . ASP A 1 85 ? 10.198 -1.734 -11.155 1.00 86.12 85 ASP A C 1
ATOM 669 O O . ASP A 1 85 ? 9.301 -1.421 -10.371 1.00 86.12 85 ASP A O 1
ATOM 673 N N . ILE A 1 86 ? 11.459 -1.906 -10.764 1.00 86.25 86 ILE A N 1
ATOM 674 C CA . ILE A 1 86 ? 11.920 -1.700 -9.391 1.00 86.25 86 ILE A CA 1
ATOM 675 C C . ILE A 1 86 ? 12.001 -0.206 -9.054 1.00 86.25 86 ILE A C 1
ATOM 677 O O . ILE A 1 86 ? 11.892 0.146 -7.886 1.00 86.25 86 ILE A O 1
ATOM 681 N N . GLU A 1 87 ? 12.204 0.667 -10.039 1.00 90.50 87 GLU A N 1
ATOM 682 C CA . GLU A 1 87 ? 12.324 2.107 -9.799 1.00 90.50 87 GLU A CA 1
ATOM 683 C C . GLU A 1 87 ? 10.956 2.663 -9.388 1.00 90.50 87 GLU A C 1
ATOM 685 O O . GLU A 1 87 ? 10.844 3.243 -8.313 1.00 90.50 87 GLU A O 1
ATOM 690 N N . GLU A 1 88 ? 9.896 2.322 -10.128 1.00 90.81 88 GLU A N 1
ATOM 691 C CA . GLU A 1 88 ? 8.512 2.681 -9.779 1.00 90.81 88 GLU A CA 1
ATOM 692 C C . GLU A 1 88 ? 8.093 2.112 -8.410 1.00 90.81 88 GLU A C 1
ATOM 694 O O . GLU A 1 88 ? 7.423 2.772 -7.617 1.00 90.81 88 GLU A O 1
ATOM 699 N N . ALA A 1 89 ? 8.538 0.893 -8.092 1.00 90.25 89 ALA A N 1
ATOM 700 C CA . ALA A 1 89 ? 8.338 0.297 -6.775 1.00 90.25 89 ALA A CA 1
ATOM 701 C C . ALA A 1 89 ? 9.001 1.100 -5.647 1.00 90.25 89 ALA A C 1
ATOM 703 O O . ALA A 1 89 ? 8.401 1.295 -4.592 1.00 90.25 89 ALA A O 1
ATOM 704 N N . LEU A 1 90 ? 10.249 1.528 -5.845 1.00 91.94 90 LEU A N 1
ATOM 705 C CA . LEU A 1 90 ? 11.001 2.293 -4.853 1.00 91.94 90 LEU A CA 1
ATOM 706 C C . LEU A 1 90 ? 10.467 3.716 -4.693 1.00 91.94 90 LEU A C 1
ATOM 708 O O . LEU A 1 90 ? 10.549 4.243 -3.585 1.00 91.94 90 LEU A O 1
ATOM 712 N N . ASP A 1 91 ? 9.931 4.314 -5.754 1.00 92.19 91 ASP A N 1
ATOM 713 C CA . ASP A 1 91 ? 9.288 5.628 -5.699 1.00 92.19 91 ASP A CA 1
ATOM 714 C C . ASP A 1 91 ? 8.034 5.575 -4.814 1.00 92.19 91 ASP A C 1
ATOM 716 O O . ASP A 1 91 ? 7.919 6.353 -3.868 1.00 92.19 91 ASP A O 1
ATOM 720 N N . LEU A 1 92 ? 7.162 4.576 -5.008 1.00 91.00 92 LEU A N 1
ATOM 721 C CA . LEU A 1 92 ? 5.974 4.376 -4.161 1.00 91.00 92 LEU A CA 1
ATOM 722 C C . LEU A 1 92 ? 6.322 4.165 -2.679 1.00 91.00 92 LEU A C 1
ATOM 724 O O . LEU A 1 92 ? 5.610 4.637 -1.797 1.00 91.00 92 LEU A O 1
ATOM 728 N N . LEU A 1 93 ? 7.420 3.461 -2.390 1.00 91.06 93 LEU A N 1
ATOM 729 C CA . LEU A 1 93 ? 7.876 3.223 -1.016 1.00 91.06 93 LEU A CA 1
ATOM 730 C C . LEU A 1 93 ? 8.518 4.453 -0.358 1.00 91.06 93 LEU A C 1
ATOM 732 O O . LEU A 1 93 ? 8.692 4.454 0.855 1.00 91.06 93 LEU A O 1
ATOM 736 N N . GLN A 1 94 ? 8.931 5.456 -1.136 1.00 89.94 94 GLN A N 1
ATOM 737 C CA . GLN A 1 94 ? 9.456 6.719 -0.606 1.00 89.94 94 GLN A CA 1
ATOM 738 C C . GLN A 1 94 ? 8.34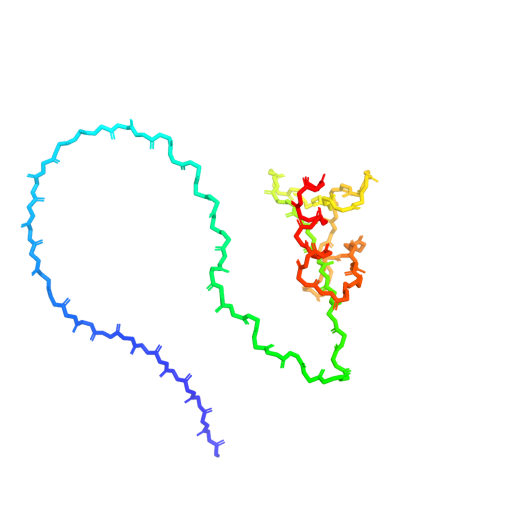8 7.734 -0.309 1.00 89.94 94 GLN A C 1
ATOM 740 O O . GLN A 1 94 ? 8.564 8.630 0.506 1.00 89.94 94 GLN A O 1
ATOM 745 N N . GLU A 1 95 ? 7.207 7.626 -0.993 1.00 81.44 95 GLU A N 1
ATOM 746 C CA . GLU A 1 95 ? 6.053 8.509 -0.801 1.00 81.44 95 GLU A CA 1
ATOM 747 C C . GLU A 1 95 ? 5.209 8.148 0.430 1.00 81.44 95 GLU A C 1
ATOM 749 O O . GLU A 1 95 ? 4.666 9.057 1.061 1.00 81.44 95 GLU A O 1
ATOM 754 N N . GLY A 1 96 ? 5.099 6.853 0.754 1.00 71.06 96 GLY A N 1
ATOM 755 C CA . GLY A 1 96 ? 4.371 6.342 1.927 1.00 71.06 96 GLY A CA 1
ATOM 756 C C . GLY A 1 96 ? 5.144 6.465 3.233 1.00 71.06 96 GLY A C 1
ATOM 757 O O . GLY A 1 96 ? 4.505 6.793 4.258 1.00 71.06 96 GLY A O 1
#

Secondary structure (DSSP, 8-state):
---------------------------------S------TT--EEE--EEEETTEEEESSSTT--SBEEETTEEET---EEESSHHHHHHHHHH-

InterPro domains:
  IPR001752 Kinesin motor domain [PF00225] (41-96)
  IPR001752 Kinesin motor domain [PS50067] (1-96)
  IPR027417 P-loop containing nucleoside triphosphate hydrolase [SSF52540] (40-96)
  IPR036961 Kinesin motor domain superfamily [G3DSA:3.40.850.10] (14-96)

Foldseek 3Di:
DDDDDDDDDDDDDDDDDDDDDDDDPDPPPPPPPDDPDPDDPPDWDKDWDWDQDPNKIAGQLDPPRIRFDADPNDGPPTDIGIDDDVVRVVVSVVND

Organism: NCBI:txid210225

pLDDT: mean 71.73, std 25.53, range [32.09, 98.06]

Radius of gyration: 20.09 Å; Cα contacts (8 Å, |Δi|>4): 79; chains: 1; bounding box: 46×49×46 Å